Protein AF-A0A7Y1YPJ7-F1 (afdb_monomer_lite)

Secondary structure (DSSP, 8-state):
-EEEESSHHHHHHHHHHH-SSHHHHHHHHHHHHHHHHHHS-EEEE---------------

Sequence (60 aa):
MKREFNSCANAIKWIVQHARTEIDFKTLRDELDFNHLFTGEYFIFTSHQDNRVVLQPATT

Foldseek 3Di:
DKDFDPDPVVQLVVLVVPPPDPVSSVVQNVVQVVCCVVPVTGMGDPPPPPPPVPPDPDDD

Radius of gyration: 13.48 Å; chains: 1; bounding box: 42×28×25 Å

pLDDT: mean 81.22, std 17.84, range [42.59, 95.44]

Structure (mmCIF, N/CA/C/O backbone):
data_AF-A0A7Y1YPJ7-F1
#
_entry.id   AF-A0A7Y1YPJ7-F1
#
loop_
_atom_site.group_PDB
_atom_site.id
_atom_site.type_symbol
_atom_site.label_atom_id
_atom_site.label_alt_id
_atom_site.label_comp_id
_atom_site.label_asym_id
_atom_site.label_entity_id
_atom_site.label_seq_id
_atom_site.pdbx_PDB_ins_code
_atom_site.Cartn_x
_atom_site.Cartn_y
_atom_site.Cartn_z
_atom_site.occupancy
_atom_site.B_iso_or_equiv
_atom_site.auth_seq_id
_atom_site.auth_comp_id
_atom_site.auth_asym_id
_atom_site.auth_atom_id
_atom_site.pdbx_PDB_model_num
ATOM 1 N N . MET A 1 1 ? -5.921 12.067 -6.176 1.00 78.00 1 MET A N 1
ATOM 2 C CA . MET A 1 1 ? -7.208 11.612 -5.621 1.00 78.00 1 MET A CA 1
ATOM 3 C C . MET A 1 1 ? -6.920 10.607 -4.518 1.00 78.00 1 MET A C 1
ATOM 5 O O . MET A 1 1 ? -6.050 9.769 -4.717 1.00 78.00 1 MET A O 1
ATOM 9 N N . LYS A 1 2 ? -7.586 10.722 -3.362 1.00 84.19 2 LYS A N 1
ATOM 10 C CA . LYS A 1 2 ? -7.523 9.724 -2.280 1.00 84.19 2 LYS A CA 1
ATOM 11 C C . LYS A 1 2 ? -8.451 8.569 -2.654 1.00 84.19 2 LYS A C 1
ATOM 13 O O . LYS A 1 2 ? -9.583 8.818 -3.068 1.00 84.19 2 LYS A O 1
ATOM 18 N N . ARG A 1 3 ? -7.983 7.330 -2.540 1.00 87.25 3 ARG A N 1
ATOM 19 C CA . ARG A 1 3 ? -8.817 6.134 -2.660 1.00 87.25 3 ARG A CA 1
ATOM 20 C C . ARG A 1 3 ? -8.738 5.350 -1.361 1.00 87.25 3 ARG A C 1
ATOM 22 O O . ARG A 1 3 ? -7.654 4.954 -0.952 1.00 87.25 3 ARG A O 1
ATOM 29 N N . GLU A 1 4 ? -9.890 5.157 -0.739 1.00 93.12 4 GLU A N 1
ATOM 30 C CA . GLU A 1 4 ? -10.041 4.488 0.552 1.00 93.12 4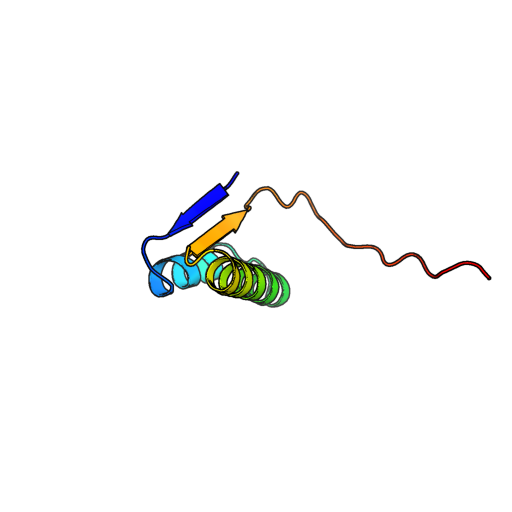 GLU A CA 1
ATOM 31 C C . GLU A 1 4 ? -10.522 3.050 0.356 1.00 93.12 4 GLU A C 1
ATOM 33 O O . GLU A 1 4 ? -11.197 2.726 -0.627 1.00 93.12 4 GLU A O 1
ATOM 38 N N . PHE A 1 5 ? -10.158 2.182 1.294 1.00 93.25 5 PHE A N 1
ATOM 39 C CA . PHE A 1 5 ? -10.452 0.761 1.261 1.00 93.25 5 PHE A CA 1
ATOM 40 C C . PHE A 1 5 ? -11.009 0.298 2.601 1.00 93.25 5 PHE A C 1
ATOM 42 O O . PHE A 1 5 ? -10.495 0.620 3.666 1.00 93.25 5 PHE A O 1
ATOM 49 N N . ASN A 1 6 ? -12.019 -0.565 2.535 1.00 89.88 6 ASN A N 1
ATOM 50 C CA . ASN A 1 6 ? -12.660 -1.115 3.731 1.00 89.88 6 ASN A CA 1
ATOM 51 C C . ASN A 1 6 ? -11.836 -2.239 4.388 1.00 89.88 6 ASN A C 1
ATOM 53 O O . ASN A 1 6 ? -12.199 -2.733 5.450 1.00 89.88 6 ASN A O 1
ATOM 57 N N . SER A 1 7 ? -10.779 -2.716 3.725 1.00 92.00 7 SER A N 1
ATOM 58 C CA . SER A 1 7 ? -9.897 -3.764 4.238 1.00 92.00 7 SER A CA 1
ATOM 59 C C . SER A 1 7 ? -8.553 -3.769 3.515 1.00 92.00 7 SER A C 1
ATOM 61 O O . SER A 1 7 ? -8.477 -3.452 2.322 1.00 92.00 7 SER A O 1
ATOM 63 N N . CYS A 1 8 ? -7.512 -4.232 4.213 1.00 91.19 8 CYS A N 1
ATOM 64 C CA . CYS A 1 8 ? -6.188 -4.459 3.632 1.00 91.19 8 CYS A CA 1
ATOM 65 C C . CYS A 1 8 ? -6.260 -5.372 2.395 1.00 91.19 8 CYS A C 1
ATOM 67 O O . CYS A 1 8 ? -5.702 -5.055 1.351 1.00 91.19 8 CYS A O 1
ATOM 69 N N . ALA A 1 9 ? -7.038 -6.459 2.451 1.00 94.50 9 ALA A N 1
ATOM 70 C CA . ALA A 1 9 ? -7.180 -7.382 1.323 1.00 94.50 9 ALA A CA 1
ATOM 71 C C . ALA A 1 9 ? -7.731 -6.704 0.053 1.00 94.50 9 ALA A C 1
ATOM 73 O O . ALA A 1 9 ? -7.280 -7.004 -1.054 1.00 94.50 9 ALA A O 1
ATOM 74 N N . ASN A 1 10 ? -8.684 -5.778 0.197 1.00 94.50 10 ASN A N 1
ATOM 75 C CA . ASN A 1 10 ? -9.230 -5.028 -0.935 1.00 94.50 10 ASN A CA 1
ATOM 76 C C . ASN A 1 10 ? -8.226 -4.005 -1.477 1.00 94.50 10 ASN A C 1
ATOM 78 O O . ASN A 1 10 ? -8.126 -3.846 -2.694 1.00 94.50 10 ASN A O 1
ATOM 82 N N . ALA A 1 11 ? -7.460 -3.364 -0.594 1.00 93.56 11 ALA A N 1
ATOM 83 C CA . ALA A 1 11 ? -6.390 -2.455 -0.982 1.00 93.56 11 ALA A CA 1
ATOM 84 C C . ALA A 1 11 ? -5.283 -3.181 -1.761 1.00 93.56 11 ALA A C 1
ATOM 86 O O . ALA A 1 11 ? -4.942 -2.769 -2.866 1.00 93.56 11 ALA A O 1
ATOM 87 N N . ILE A 1 12 ? -4.802 -4.325 -1.263 1.00 93.94 12 ILE A N 1
ATOM 88 C CA . ILE A 1 12 ? -3.781 -5.137 -1.941 1.00 93.94 12 ILE A CA 1
ATOM 89 C C . ILE A 1 12 ? -4.275 -5.629 -3.305 1.00 93.94 12 ILE A C 1
ATOM 91 O O . ILE A 1 12 ? -3.549 -5.508 -4.289 1.00 93.94 12 ILE A O 1
ATOM 95 N N . LYS A 1 13 ? -5.518 -6.124 -3.410 1.00 95.44 13 LYS A N 1
ATOM 96 C CA . LYS A 1 13 ? -6.100 -6.508 -4.710 1.00 95.44 13 LYS A CA 1
ATOM 97 C C . LYS A 1 13 ? -6.085 -5.350 -5.705 1.00 95.44 13 LYS A C 1
ATOM 99 O O . LYS A 1 13 ? -5.755 -5.557 -6.869 1.00 95.44 13 LYS A O 1
ATOM 104 N N . TRP A 1 14 ? -6.423 -4.145 -5.249 1.00 93.81 14 TRP A N 1
ATOM 105 C CA . TRP A 1 14 ? -6.383 -2.959 -6.093 1.00 93.81 14 TRP A CA 1
ATOM 106 C C . TRP A 1 14 ? -4.951 -2.625 -6.526 1.00 93.81 14 TRP A C 1
ATOM 108 O O . TRP A 1 14 ? -4.729 -2.406 -7.715 1.00 93.81 14 TRP A O 1
ATOM 118 N N . ILE A 1 15 ? -3.980 -2.670 -5.608 1.00 91.81 15 ILE A N 1
ATOM 119 C CA . ILE A 1 15 ? -2.561 -2.426 -5.909 1.00 91.81 15 ILE A CA 1
ATOM 120 C C . ILE A 1 15 ? -2.058 -3.408 -6.972 1.00 91.81 15 ILE A C 1
ATOM 122 O O . ILE A 1 15 ? -1.488 -2.969 -7.963 1.00 91.81 15 ILE A O 1
ATOM 126 N N . VAL A 1 16 ? -2.323 -4.711 -6.832 1.00 93.50 16 VAL A N 1
ATOM 127 C CA . VAL A 1 16 ? -1.911 -5.727 -7.824 1.00 93.50 16 VAL A CA 1
ATOM 128 C C . VAL A 1 16 ? -2.477 -5.429 -9.218 1.00 93.50 16 VAL A C 1
ATOM 130 O O . VAL A 1 16 ? -1.807 -5.664 -10.216 1.00 93.50 16 VAL A O 1
ATOM 133 N N . GLN A 1 17 ? -3.701 -4.904 -9.300 1.00 92.44 17 GLN A N 1
ATOM 134 C CA . GLN A 1 17 ? -4.350 -4.583 -10.576 1.00 92.44 17 GLN A CA 1
ATOM 135 C C . GLN A 1 17 ? -3.847 -3.283 -11.222 1.00 92.44 17 GLN A C 1
ATOM 137 O O . GLN A 1 17 ? -4.046 -3.098 -12.421 1.00 92.44 17 GLN A O 1
ATOM 142 N N . HIS A 1 18 ? -3.256 -2.371 -10.445 1.00 89.38 18 HIS A N 1
ATOM 143 C CA . HIS A 1 18 ? -2.906 -1.019 -10.904 1.00 89.38 18 HIS A CA 1
ATOM 144 C C . HIS A 1 18 ? -1.397 -0.754 -10.927 1.00 89.38 18 HIS A C 1
ATOM 146 O O . HIS A 1 18 ? -0.953 0.153 -11.634 1.00 89.38 18 HIS A O 1
ATOM 152 N N . ALA A 1 19 ? -0.607 -1.537 -10.193 1.00 89.56 19 ALA A N 1
ATOM 153 C CA . ALA A 1 19 ? 0.844 -1.494 -10.249 1.00 89.56 19 ALA A CA 1
ATOM 154 C C . ALA A 1 19 ? 1.320 -1.964 -11.629 1.00 89.56 19 ALA A C 1
ATOM 156 O O . ALA A 1 19 ? 0.973 -3.053 -12.086 1.00 89.56 19 ALA A O 1
ATOM 157 N N . ARG A 1 20 ? 2.119 -1.132 -12.304 1.00 88.94 20 ARG A N 1
ATOM 158 C CA . ARG A 1 20 ? 2.698 -1.465 -13.615 1.00 88.94 20 ARG A CA 1
ATOM 159 C C . ARG A 1 20 ? 4.029 -2.188 -13.473 1.00 88.94 20 ARG A C 1
ATOM 161 O O . ARG A 1 20 ? 4.420 -2.936 -14.364 1.00 88.94 20 ARG A O 1
ATOM 168 N N . THR A 1 21 ? 4.718 -1.952 -12.362 1.00 91.31 21 THR A N 1
ATOM 169 C CA . THR A 1 21 ? 6.015 -2.541 -12.040 1.00 91.31 21 THR A CA 1
ATOM 170 C C . THR A 1 21 ? 6.032 -3.088 -10.615 1.00 91.31 21 THR A C 1
ATOM 172 O O . THR A 1 21 ? 5.211 -2.719 -9.774 1.00 91.31 21 THR A O 1
ATOM 175 N N . GLU A 1 22 ? 7.001 -3.954 -10.322 1.00 90.56 22 GLU A N 1
ATOM 176 C CA . GLU A 1 22 ? 7.245 -4.438 -8.957 1.00 90.56 2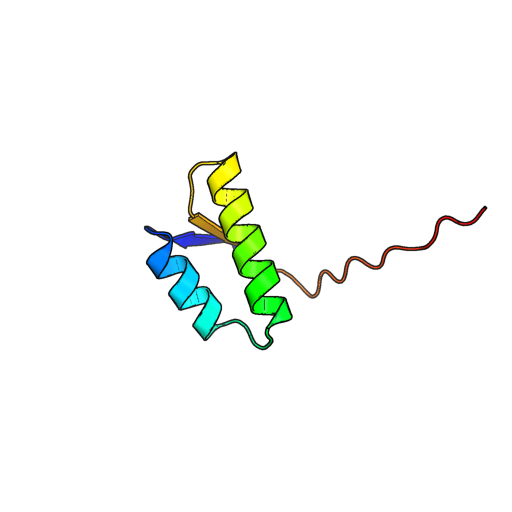2 GLU A CA 1
ATOM 177 C C . GLU A 1 22 ? 7.588 -3.288 -7.995 1.00 90.56 22 GLU A C 1
ATOM 179 O O . GLU A 1 22 ? 7.178 -3.298 -6.834 1.00 90.56 22 GLU A O 1
ATOM 184 N N . ILE A 1 23 ? 8.281 -2.260 -8.498 1.00 89.06 23 ILE A N 1
ATOM 185 C CA . ILE A 1 23 ? 8.600 -1.050 -7.735 1.00 89.06 23 ILE A CA 1
ATOM 186 C C . ILE A 1 23 ? 7.309 -0.316 -7.363 1.00 89.06 23 ILE A C 1
ATOM 188 O O . ILE A 1 23 ? 7.120 -0.011 -6.190 1.00 89.06 23 ILE A O 1
ATOM 192 N N . ASP A 1 24 ? 6.387 -0.119 -8.314 1.00 87.62 24 ASP A N 1
ATOM 193 C CA . ASP A 1 24 ? 5.088 0.511 -8.033 1.00 87.62 24 ASP A CA 1
ATOM 194 C C . ASP A 1 24 ? 4.293 -0.286 -6.999 1.00 8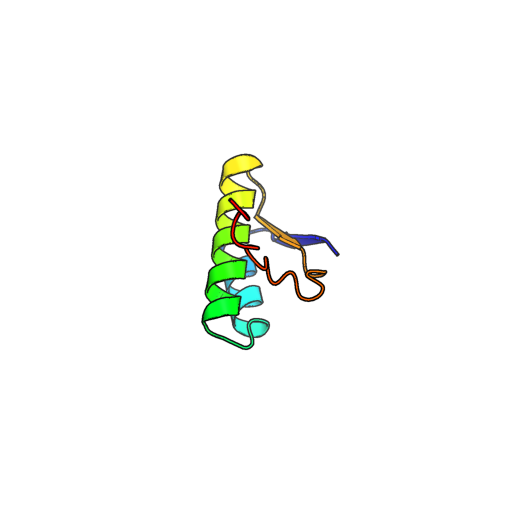7.62 24 ASP A C 1
ATOM 196 O O . ASP A 1 24 ? 3.717 0.287 -6.077 1.00 87.62 24 ASP A O 1
ATOM 200 N N . PHE A 1 25 ? 4.279 -1.617 -7.127 1.00 91.12 25 PHE A N 1
ATOM 201 C CA . PHE A 1 25 ? 3.611 -2.486 -6.163 1.00 91.12 25 PHE A CA 1
ATOM 202 C C . PHE A 1 25 ? 4.168 -2.269 -4.753 1.00 91.12 25 PHE A C 1
ATOM 204 O O . PHE A 1 25 ? 3.399 -2.089 -3.807 1.00 91.12 25 PHE A O 1
ATOM 211 N N . LYS A 1 26 ? 5.498 -2.255 -4.616 1.00 91.38 26 LYS A N 1
ATOM 212 C CA . LYS A 1 26 ? 6.160 -2.052 -3.329 1.00 91.38 26 LYS A CA 1
ATOM 213 C C . LYS A 1 26 ? 5.876 -0.659 -2.767 1.00 91.38 26 LYS A C 1
ATOM 215 O O . LYS A 1 26 ? 5.478 -0.560 -1.616 1.00 91.38 26 LYS A O 1
ATOM 220 N N . THR A 1 27 ? 6.000 0.393 -3.574 1.00 90.56 27 THR A N 1
ATOM 221 C CA . THR A 1 27 ? 5.726 1.772 -3.146 1.00 90.56 27 THR A CA 1
ATOM 222 C C . THR A 1 27 ? 4.283 1.946 -2.676 1.00 90.56 27 THR A C 1
ATOM 224 O O . THR A 1 27 ? 4.055 2.498 -1.604 1.00 90.56 27 THR A O 1
ATOM 227 N N . LEU A 1 28 ? 3.306 1.441 -3.434 1.00 91.56 28 LEU A N 1
ATOM 228 C CA . LEU A 1 28 ? 1.891 1.545 -3.068 1.00 91.56 28 LEU A CA 1
ATOM 229 C C . LEU A 1 28 ? 1.551 0.710 -1.827 1.00 91.56 28 LEU A C 1
ATOM 231 O O . LEU A 1 28 ? 0.697 1.107 -1.036 1.00 91.56 28 LEU A O 1
ATOM 235 N N . ARG A 1 29 ? 2.210 -0.440 -1.646 1.00 93.00 29 ARG A N 1
ATOM 236 C CA . ARG A 1 29 ? 2.073 -1.258 -0.437 1.00 93.00 29 ARG A CA 1
ATOM 237 C C . ARG A 1 29 ? 2.663 -0.553 0.783 1.00 93.00 29 ARG A C 1
ATOM 239 O O . ARG A 1 29 ? 1.997 -0.504 1.809 1.00 93.00 29 ARG A O 1
ATOM 246 N N . ASP A 1 30 ? 3.870 -0.010 0.666 1.00 92.50 30 ASP A N 1
ATOM 247 C CA . ASP A 1 30 ? 4.535 0.700 1.760 1.00 92.50 30 ASP A CA 1
ATOM 248 C C . ASP A 1 30 ? 3.735 1.955 2.158 1.00 92.50 30 ASP A C 1
ATOM 250 O O . ASP A 1 30 ? 3.574 2.233 3.345 1.00 92.50 30 ASP A O 1
ATOM 254 N N . GLU A 1 31 ? 3.156 2.676 1.188 1.00 91.62 31 GLU A N 1
ATOM 255 C CA . GLU A 1 31 ? 2.238 3.793 1.452 1.00 91.62 31 GLU A CA 1
ATOM 256 C C . GLU A 1 31 ? 0.980 3.334 2.202 1.00 91.62 31 GLU A C 1
ATOM 258 O O . GLU A 1 31 ? 0.585 3.957 3.187 1.00 91.62 31 GLU A O 1
ATOM 263 N N . LEU A 1 32 ? 0.357 2.239 1.760 1.00 93.38 32 LEU A N 1
ATOM 264 C CA . LEU A 1 32 ? -0.822 1.675 2.413 1.00 93.38 32 LEU A CA 1
ATOM 265 C C . LEU A 1 32 ? -0.527 1.278 3.868 1.00 93.38 32 LEU A C 1
ATOM 267 O O . LEU A 1 32 ? -1.314 1.604 4.760 1.00 93.38 32 LEU A O 1
ATOM 271 N N . ASP A 1 33 ? 0.594 0.590 4.098 1.00 93.50 33 ASP A N 1
ATOM 272 C CA . ASP A 1 33 ? 1.028 0.166 5.430 1.00 93.50 33 ASP A CA 1
ATOM 273 C C . ASP A 1 33 ? 1.335 1.384 6.316 1.00 93.50 33 ASP A C 1
ATOM 275 O O . ASP A 1 33 ? 0.895 1.430 7.466 1.00 93.50 33 ASP A O 1
ATOM 279 N N . PHE A 1 34 ? 2.009 2.408 5.781 1.00 92.69 34 PHE A N 1
ATOM 280 C CA . PHE A 1 34 ? 2.275 3.657 6.499 1.00 92.69 34 PHE A CA 1
ATOM 281 C C . PHE A 1 34 ? 0.984 4.387 6.890 1.00 92.69 34 PHE A C 1
ATOM 283 O O . PHE A 1 34 ? 0.815 4.780 8.047 1.00 92.69 34 PHE A O 1
ATOM 290 N N . ASN A 1 35 ? 0.051 4.539 5.948 1.00 90.31 35 ASN A N 1
ATOM 291 C CA . ASN A 1 35 ? -1.222 5.213 6.188 1.00 90.31 35 ASN A CA 1
ATOM 292 C C . ASN A 1 35 ? -2.028 4.487 7.267 1.00 90.31 35 ASN A C 1
ATOM 294 O O . ASN A 1 35 ? -2.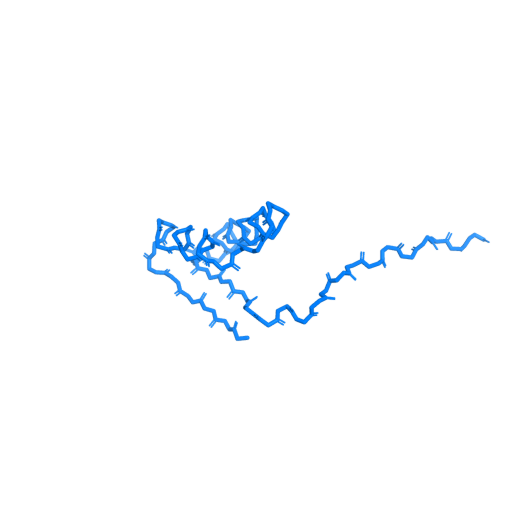520 5.130 8.197 1.00 90.31 35 ASN A O 1
ATOM 298 N N . HIS A 1 36 ? -2.089 3.157 7.208 1.00 93.06 36 HIS A N 1
ATOM 299 C CA . HIS A 1 36 ? -2.766 2.369 8.229 1.00 93.06 36 HIS A CA 1
ATOM 300 C C . HIS A 1 36 ? -2.083 2.482 9.595 1.00 93.06 36 HIS A C 1
ATOM 302 O O . HIS A 1 36 ? -2.766 2.664 10.600 1.00 93.06 36 HIS A O 1
ATOM 308 N N . LEU A 1 37 ? -0.750 2.436 9.646 1.00 93.06 37 LEU A N 1
ATOM 309 C CA . LEU A 1 37 ? -0.004 2.564 10.897 1.00 93.06 37 LEU A CA 1
ATOM 310 C C . LEU A 1 37 ? -0.241 3.921 11.577 1.00 93.06 37 LEU A C 1
ATOM 312 O O . LEU A 1 37 ? -0.343 3.983 12.800 1.00 93.06 37 LEU A O 1
ATOM 316 N N . PHE A 1 38 ? -0.323 5.003 10.799 1.00 90.69 38 PHE A N 1
ATOM 317 C CA . PHE A 1 38 ? -0.419 6.361 11.336 1.00 90.69 38 PHE A CA 1
ATOM 318 C C . PHE A 1 38 ? -1.859 6.822 11.602 1.00 90.69 38 PHE A C 1
ATOM 320 O O . PHE A 1 38 ? -2.096 7.608 12.516 1.00 90.69 38 PHE A O 1
ATOM 327 N N . THR A 1 39 ? -2.824 6.352 10.809 1.00 91.12 39 THR A N 1
ATOM 328 C CA . THR A 1 39 ? -4.220 6.831 10.861 1.00 91.12 39 THR A CA 1
ATOM 329 C C . THR A 1 39 ? -5.229 5.756 11.258 1.00 91.12 39 THR A C 1
ATOM 331 O O . THR A 1 39 ? -6.353 6.079 11.627 1.00 91.12 39 THR A O 1
ATOM 334 N N . GLY A 1 40 ? -4.854 4.477 11.178 1.00 91.69 40 GLY A N 1
ATOM 335 C CA . GLY A 1 40 ? -5.770 3.341 11.288 1.00 91.69 40 GLY A CA 1
ATOM 336 C C . GLY A 1 40 ? -6.537 3.033 9.996 1.00 91.69 40 GLY A C 1
ATOM 337 O O . GLY A 1 40 ? -7.196 1.998 9.913 1.00 91.69 40 GLY A O 1
ATOM 338 N N . GLU A 1 41 ? -6.425 3.867 8.962 1.00 91.56 41 GLU A N 1
ATOM 339 C CA . GLU A 1 41 ? -7.211 3.759 7.732 1.00 91.56 41 GLU A CA 1
ATOM 340 C C . GLU A 1 41 ? -6.403 3.175 6.565 1.00 91.56 41 GLU A C 1
ATOM 342 O O . GLU A 1 41 ? -5.222 3.468 6.386 1.00 91.56 41 GLU A O 1
ATOM 347 N N . TYR A 1 42 ? -7.057 2.384 5.711 1.00 92.50 42 TYR A N 1
ATOM 348 C CA . TYR A 1 42 ? -6.459 1.885 4.472 1.00 92.50 42 TYR A CA 1
ATOM 349 C C . TYR A 1 42 ? -6.792 2.827 3.316 1.00 92.50 42 TYR A C 1
ATOM 351 O O . TYR A 1 42 ? -7.895 2.782 2.772 1.00 92.50 42 TYR A O 1
ATOM 359 N N . PHE A 1 43 ? -5.846 3.664 2.898 1.00 91.75 43 PHE A N 1
ATOM 360 C CA . PHE A 1 43 ? -6.018 4.513 1.721 1.00 91.75 43 PHE A CA 1
ATOM 361 C C . PHE A 1 43 ? -4.711 4.738 0.966 1.00 91.75 43 PHE A C 1
ATOM 363 O O . PHE A 1 43 ? -3.626 4.537 1.504 1.00 91.75 43 PHE A O 1
ATOM 370 N N . ILE A 1 44 ? -4.837 5.142 -0.296 1.00 88.44 44 ILE A N 1
ATOM 371 C CA . ILE A 1 44 ? -3.723 5.406 -1.212 1.00 88.44 44 ILE A CA 1
ATOM 372 C C . ILE A 1 44 ? -4.033 6.684 -1.999 1.00 88.44 44 ILE A C 1
ATOM 374 O O . ILE A 1 44 ? -5.180 6.911 -2.409 1.00 88.44 44 ILE A O 1
ATOM 378 N N . PHE A 1 45 ? -3.028 7.513 -2.257 1.00 84.31 45 PHE A N 1
ATOM 379 C CA . PHE A 1 45 ? -3.146 8.669 -3.136 1.00 84.31 45 PHE A CA 1
ATOM 380 C C . PHE A 1 45 ? -2.770 8.310 -4.577 1.00 84.31 45 PHE A C 1
ATOM 382 O O . PHE A 1 45 ? -1.616 8.143 -4.935 1.00 84.31 45 PHE A O 1
ATOM 389 N N . THR A 1 46 ? -3.755 8.266 -5.473 1.00 72.62 46 THR A N 1
ATOM 390 C CA . THR A 1 46 ? -3.552 7.901 -6.889 1.00 72.62 46 THR A CA 1
ATOM 391 C C . THR A 1 46 ? -3.051 9.048 -7.768 1.00 72.62 46 THR A C 1
ATOM 393 O O . THR A 1 46 ? -2.862 8.873 -8.966 1.00 72.62 46 THR A O 1
ATOM 396 N N . SER A 1 47 ? -2.852 10.237 -7.193 1.00 66.81 47 SER A N 1
ATOM 397 C CA . SER A 1 47 ? -2.323 11.408 -7.906 1.00 66.81 47 SER A CA 1
ATOM 398 C C . SER A 1 47 ? -0.850 11.625 -7.593 1.00 66.81 47 SER A C 1
ATOM 400 O O . SER A 1 47 ? -0.416 12.762 -7.423 1.00 66.81 47 SER A O 1
ATOM 402 N N . HIS A 1 48 ? -0.083 10.540 -7.524 1.00 57.00 48 HIS A N 1
ATOM 403 C CA . HIS A 1 48 ? 1.357 10.629 -7.703 1.00 57.00 48 HIS A CA 1
ATOM 404 C C . HIS A 1 48 ? 1.602 10.956 -9.176 1.00 57.00 48 HIS A C 1
ATOM 406 O O . HIS A 1 48 ? 1.788 10.068 -10.003 1.00 57.00 48 HIS A O 1
ATOM 412 N N . GLN A 1 49 ? 1.527 12.240 -9.536 1.00 47.81 49 GLN A N 1
ATOM 413 C CA . GLN A 1 49 ? 2.242 12.712 -10.716 1.00 47.81 49 GLN A CA 1
ATOM 414 C C . GLN A 1 49 ? 3.719 12.455 -10.434 1.00 47.81 49 GLN A C 1
ATOM 416 O O . GLN A 1 49 ? 4.321 13.235 -9.713 1.00 47.81 49 GLN A O 1
ATOM 421 N N . ASP A 1 50 ? 4.241 11.323 -10.911 1.00 46.38 50 ASP A N 1
ATOM 422 C CA . ASP A 1 50 ? 5.668 11.042 -11.111 1.00 46.38 50 ASP A CA 1
ATOM 423 C C . ASP A 1 50 ? 6.593 11.671 -10.048 1.00 46.38 50 ASP A C 1
ATOM 425 O O . ASP A 1 50 ? 7.551 12.373 -10.366 1.00 46.38 50 ASP A O 1
ATOM 429 N N . ASN A 1 51 ? 6.300 11.453 -8.759 1.00 45.16 51 ASN A N 1
ATOM 430 C CA . ASN A 1 51 ? 7.135 11.944 -7.663 1.00 45.16 51 ASN A CA 1
ATOM 431 C C . ASN A 1 51 ? 8.381 11.056 -7.551 1.00 45.16 51 ASN A C 1
ATOM 433 O O . ASN A 1 51 ? 8.619 10.380 -6.550 1.00 45.16 51 ASN A O 1
ATOM 437 N N . ARG A 1 52 ? 9.204 11.059 -8.603 1.00 42.59 52 ARG A N 1
ATOM 438 C CA . ARG A 1 52 ? 10.618 10.735 -8.498 1.00 42.59 52 ARG A CA 1
ATOM 439 C C . ARG A 1 52 ? 11.210 11.741 -7.522 1.00 42.59 52 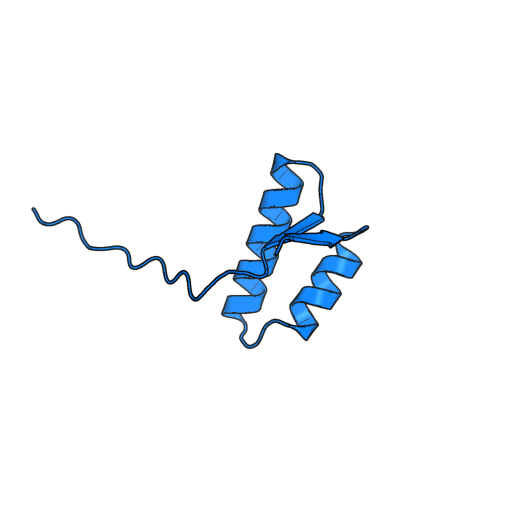ARG A C 1
ATOM 441 O O . ARG A 1 52 ? 11.469 12.888 -7.878 1.00 42.59 52 ARG A O 1
ATOM 448 N N . VAL A 1 53 ? 11.417 11.316 -6.281 1.00 47.78 53 VAL A N 1
ATOM 449 C CA . VAL A 1 53 ? 12.256 12.051 -5.336 1.00 47.78 53 VAL A CA 1
ATOM 450 C C . VAL A 1 53 ? 13.679 11.984 -5.887 1.00 47.78 53 VAL A C 1
ATOM 452 O O . VAL A 1 53 ? 14.415 11.029 -5.649 1.00 47.78 53 VAL A O 1
ATOM 455 N N . VAL A 1 54 ? 14.054 12.968 -6.704 1.00 44.62 54 VAL A N 1
ATOM 456 C CA . VAL A 1 54 ? 15.444 13.161 -7.110 1.00 44.62 54 VAL A CA 1
ATOM 457 C C . VAL A 1 54 ? 16.166 13.694 -5.881 1.00 44.62 54 VAL A C 1
ATOM 459 O O . VAL A 1 54 ? 16.054 14.871 -5.545 1.00 44.62 54 VAL A O 1
ATOM 462 N N . LEU A 1 55 ? 16.878 12.810 -5.183 1.00 46.03 55 LEU A N 1
ATOM 463 C CA . LEU A 1 55 ? 17.841 13.207 -4.163 1.00 46.03 55 LEU A CA 1
ATOM 464 C C . LEU A 1 55 ? 18.934 14.01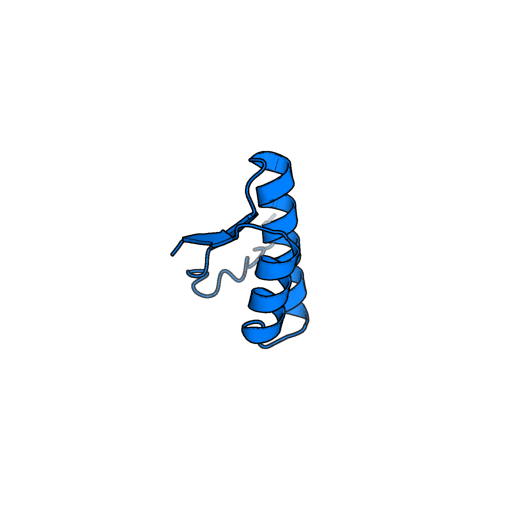7 -4.869 1.00 46.03 55 LEU A C 1
ATOM 466 O O . LEU A 1 55 ? 19.816 13.447 -5.510 1.00 46.03 55 LEU A O 1
ATOM 470 N N . GLN A 1 56 ? 18.844 15.348 -4.817 1.00 43.62 56 GLN A N 1
ATOM 471 C CA . GLN A 1 56 ? 19.955 16.188 -5.245 1.00 43.62 56 GLN A CA 1
ATOM 472 C C . GLN A 1 56 ? 21.097 15.995 -4.239 1.00 43.62 56 GLN A C 1
ATOM 474 O O . GLN A 1 56 ? 20.864 16.127 -3.033 1.00 43.62 56 GLN A O 1
ATOM 479 N N . PRO A 1 57 ? 22.312 15.646 -4.693 1.00 45.28 57 PRO A N 1
ATOM 480 C CA . PRO A 1 57 ? 23.456 15.554 -3.804 1.00 45.28 57 PRO A CA 1
ATOM 481 C C . PRO A 1 57 ? 23.725 16.935 -3.203 1.00 45.28 57 PRO A C 1
ATOM 483 O O . PRO A 1 57 ? 23.703 17.942 -3.909 1.00 45.28 57 PRO A O 1
ATOM 486 N N . ALA A 1 58 ? 23.963 16.976 -1.892 1.00 51.78 58 ALA A N 1
ATOM 487 C CA . ALA A 1 58 ? 24.339 18.199 -1.201 1.00 51.78 58 ALA A CA 1
ATOM 488 C C . ALA A 1 58 ? 25.657 18.727 -1.789 1.00 51.78 58 ALA A C 1
ATOM 490 O O . ALA A 1 58 ? 26.711 18.113 -1.618 1.00 51.78 58 ALA A O 1
ATOM 491 N N . THR A 1 59 ? 25.596 19.847 -2.508 1.00 57.06 59 THR A N 1
ATOM 492 C CA . THR A 1 59 ? 26.782 20.604 -2.921 1.00 57.06 59 THR A CA 1
ATOM 493 C C . THR A 1 59 ? 27.511 21.089 -1.671 1.00 57.06 59 THR A C 1
ATOM 495 O O . THR A 1 59 ? 26.941 21.842 -0.881 1.00 57.06 59 THR A O 1
ATOM 498 N N . THR A 1 60 ? 28.735 20.589 -1.488 1.00 60.00 60 THR A N 1
ATOM 499 C CA . THR A 1 60 ? 29.724 21.062 -0.505 1.00 60.00 60 THR A CA 1
ATOM 500 C C . THR A 1 60 ? 30.442 22.286 -1.049 1.00 60.00 60 THR A C 1
ATOM 502 O O . THR A 1 60 ? 30.698 22.299 -2.276 1.00 60.00 60 THR A O 1
#